Protein AF-A0A841GRR1-F1 (afdb_monomer)

Solvent-accessible surface area (backbone atoms only — not comparable to full-atom values): 3694 Å² total; per-residue (Å²): 122,73,68,60,55,56,53,51,50,52,52,52,51,50,51,50,59,65,67,62,58,80,64,66,62,57,63,53,50,55,51,54,51,49,55,52,51,53,34,44,78,71,63,77,43,52,73,70,57,48,55,56,51,51,56,32,57,79,65,71,66,123

Nearest PDB structures (foldseek):
  7oqy-assembly1_Q  TM=9.932E-01  e=1.622E+00  Sulfolobus acidocaldarius DSM 639
  7pwo-assembly1_R2  TM=9.251E-01  e=1.864E+00  Giardia lamblia ATCC 50803
  6o35-assembly1_B-2  TM=8.881E-01  e=8.058E+00  synthetic construct
  6pby-assembly1_A  TM=4.986E-01  e=7.515E+00  Rattus norvegicus

pLDDT: mean 82.62, std 13.3, range [54.75, 96.88]

Secondary structure (DSSP, 8-state):
-HHHHHHHHHHHHHHHHHH----HHHHHHHHHHHHHHHHHHTTSS-HHHHHHHHHHHHTT--

Organism: NCBI:txid90323

Foldseek 3Di:
DVVVVVVVVVVVVVVVVVVPPPCVLVVVLVVQLVVLVVCVVVVVDDPVVSVVSNVCSVVVPD

Radius of gyration: 21.19 Å; Cα contacts (8 Å, |Δi|>4): 19; chains: 1; bounding box: 45×21×53 Å

InterPro domains:
  IPR018649 SHOCT domain [PF09851] (32-54)

Mean predicted aligned error: 10.99 Å

Sequence (62 aa):
MMLFGLILLAVILYIIFKTFKPSFKGEFEDSALKILNEKLAKGEITEEEYERKKGLIMKGRF

Structure (mmCIF, N/CA/C/O backbone):
data_AF-A0A841GRR1-F1
#
_entry.id   AF-A0A841GRR1-F1
#
loop_
_atom_site.group_PDB
_atom_site.id
_atom_site.type_symbol
_atom_site.label_atom_id
_atom_site.label_alt_id
_atom_site.label_comp_id
_atom_site.label_asym_id
_atom_site.label_entity_id
_atom_site.label_seq_id
_atom_site.pdbx_PDB_ins_code
_atom_site.Cartn_x
_atom_site.Cartn_y
_atom_site.Cartn_z
_atom_site.occupancy
_atom_site.B_iso_or_equiv
_atom_site.auth_seq_id
_atom_site.auth_comp_id
_atom_site.auth_asym_id
_atom_site.auth_atom_id
_atom_site.pdbx_PDB_model_num
ATOM 1 N N . MET A 1 1 ? 29.297 -8.435 -39.624 1.00 63.22 1 MET A N 1
ATOM 2 C CA . MET A 1 1 ? 28.210 -9.367 -39.240 1.00 63.22 1 MET A CA 1
ATOM 3 C C . MET A 1 1 ? 28.185 -9.708 -37.745 1.00 63.22 1 MET A C 1
ATOM 5 O O . MET A 1 1 ? 27.094 -9.730 -37.203 1.00 63.22 1 MET A O 1
ATOM 9 N N . MET A 1 2 ? 29.317 -9.886 -37.043 1.00 69.88 2 MET A N 1
ATOM 10 C CA . MET A 1 2 ? 29.310 -10.196 -35.591 1.00 69.88 2 MET A CA 1
ATOM 11 C C . MET A 1 2 ? 29.025 -8.992 -34.668 1.00 69.88 2 MET A C 1
ATOM 13 O O . MET A 1 2 ? 28.403 -9.155 -33.624 1.00 69.88 2 MET A O 1
ATOM 17 N N . LEU A 1 3 ? 29.414 -7.770 -35.060 1.00 73.69 3 LEU A N 1
ATOM 18 C CA . LEU A 1 3 ? 29.184 -6.559 -34.251 1.00 73.69 3 LEU A CA 1
ATOM 19 C C . LEU A 1 3 ? 27.695 -6.203 -34.098 1.00 73.69 3 LEU A C 1
ATOM 21 O O . LEU A 1 3 ? 27.274 -5.700 -33.062 1.00 73.69 3 LEU A O 1
ATOM 25 N N . PHE A 1 4 ? 26.897 -6.482 -35.132 1.00 84.00 4 PHE A N 1
ATOM 26 C CA . PHE A 1 4 ? 25.473 -6.150 -35.154 1.00 84.00 4 PHE A CA 1
ATOM 27 C C . PHE A 1 4 ? 24.688 -6.949 -34.107 1.00 84.00 4 PHE A C 1
ATOM 29 O O . PHE A 1 4 ? 23.817 -6.392 -33.449 1.00 84.00 4 PHE A O 1
ATOM 36 N N . GLY A 1 5 ? 25.039 -8.223 -33.896 1.00 84.56 5 GLY A N 1
ATOM 37 C CA . GLY A 1 5 ? 24.416 -9.060 -32.866 1.00 84.56 5 GLY A CA 1
ATOM 38 C C . GLY A 1 5 ? 24.720 -8.583 -31.444 1.00 84.56 5 GLY A C 1
ATOM 39 O O . GLY A 1 5 ? 23.842 -8.607 -30.588 1.00 84.56 5 GLY A O 1
ATOM 40 N N . LEU A 1 6 ? 25.933 -8.075 -31.210 1.00 86.88 6 LEU A N 1
ATOM 41 C CA . LEU A 1 6 ? 26.358 -7.523 -29.918 1.00 86.88 6 LEU A CA 1
ATOM 42 C C . LEU A 1 6 ? 25.601 -6.235 -29.566 1.00 86.88 6 LEU A C 1
ATOM 44 O O . LEU A 1 6 ? 25.143 -6.071 -28.437 1.00 86.88 6 LEU A O 1
ATOM 48 N N . ILE A 1 7 ? 25.409 -5.355 -30.554 1.00 91.62 7 ILE A N 1
ATOM 49 C CA . ILE A 1 7 ? 24.608 -4.133 -30.400 1.00 91.62 7 ILE A CA 1
ATOM 50 C C . ILE A 1 7 ? 23.140 -4.491 -30.139 1.00 91.62 7 ILE A C 1
ATOM 52 O O . ILE A 1 7 ? 22.526 -3.934 -29.231 1.00 91.62 7 ILE A O 1
ATOM 56 N N . LEU A 1 8 ? 22.589 -5.457 -30.881 1.00 90.31 8 LEU A N 1
ATOM 57 C CA . LEU A 1 8 ? 21.206 -5.901 -30.699 1.00 90.31 8 LEU A CA 1
ATOM 58 C C . LEU A 1 8 ? 20.977 -6.483 -29.294 1.00 90.31 8 LEU A C 1
ATOM 60 O O . LEU A 1 8 ? 19.988 -6.160 -28.639 1.00 90.31 8 LEU A O 1
ATOM 64 N N . LEU A 1 9 ? 21.925 -7.287 -28.804 1.00 90.50 9 LEU A N 1
ATOM 65 C CA . LEU A 1 9 ? 21.887 -7.868 -27.464 1.00 90.50 9 LEU A CA 1
ATOM 66 C C . LEU A 1 9 ? 21.917 -6.787 -26.373 1.00 90.50 9 LEU A C 1
ATOM 68 O O . LEU A 1 9 ? 21.128 -6.842 -25.431 1.00 90.50 9 LEU A O 1
ATOM 72 N N . ALA A 1 10 ? 22.778 -5.775 -26.518 1.00 91.75 10 ALA A N 1
ATOM 73 C CA . ALA A 1 10 ? 22.856 -4.659 -25.577 1.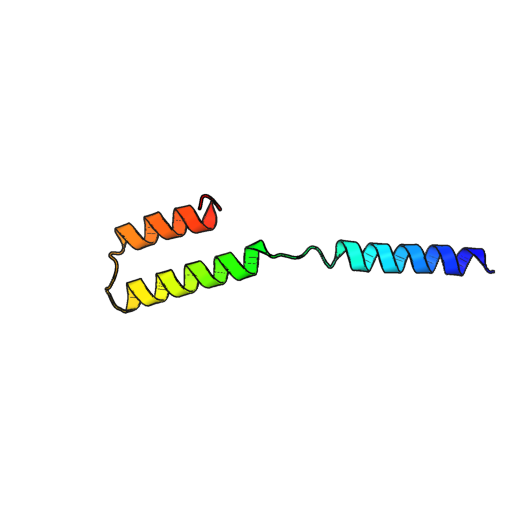00 91.75 10 ALA A CA 1
ATOM 74 C C . ALA A 1 10 ? 21.544 -3.854 -25.516 1.00 91.75 10 ALA A C 1
ATOM 76 O O . ALA A 1 10 ? 21.101 -3.477 -24.430 1.00 91.75 10 ALA A O 1
ATOM 77 N N . VAL A 1 11 ? 20.884 -3.640 -26.661 1.00 92.81 11 VAL A N 1
ATOM 78 C CA . VAL A 1 11 ? 19.579 -2.958 -26.733 1.00 92.81 11 VAL A CA 1
ATOM 79 C C . VAL A 1 11 ? 18.484 -3.772 -26.040 1.00 92.81 11 VAL A C 1
ATOM 81 O O . VAL A 1 11 ? 17.693 -3.210 -25.281 1.00 92.81 11 VAL A O 1
ATOM 84 N N . ILE A 1 12 ? 18.457 -5.092 -26.246 1.00 90.50 12 ILE A N 1
ATOM 85 C CA . ILE A 1 12 ? 17.489 -5.985 -25.591 1.00 90.50 12 ILE A CA 1
ATOM 86 C C . ILE A 1 12 ? 17.672 -5.950 -24.069 1.00 90.50 12 ILE A C 1
ATOM 88 O O . ILE A 1 12 ? 16.701 -5.745 -23.340 1.00 90.50 12 ILE A O 1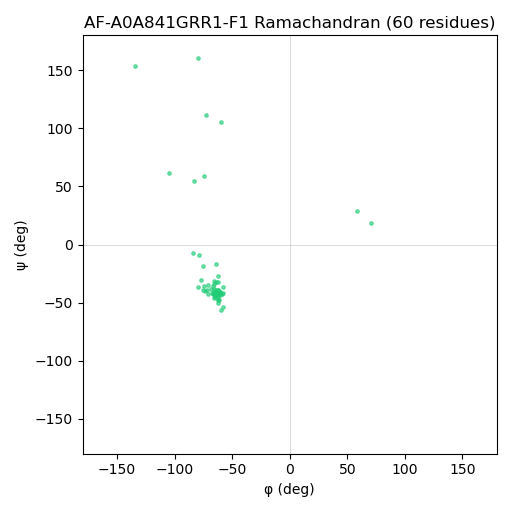
ATOM 92 N N . LEU A 1 13 ? 18.912 -6.072 -23.584 1.00 89.81 13 LEU A N 1
ATOM 93 C CA . LEU A 1 13 ? 19.213 -5.983 -22.152 1.00 89.81 13 LEU A CA 1
ATOM 94 C C . LEU A 1 13 ? 18.812 -4.620 -21.577 1.00 89.81 13 LEU A C 1
ATOM 96 O O . LEU A 1 13 ? 18.179 -4.563 -20.524 1.00 89.81 13 LEU A O 1
ATOM 100 N N . TYR A 1 14 ? 19.099 -3.526 -22.285 1.00 88.62 14 TYR A N 1
ATOM 101 C CA . TYR A 1 14 ? 18.706 -2.181 -21.863 1.00 88.62 14 TYR A CA 1
ATOM 102 C C . TYR A 1 14 ? 17.183 -2.037 -21.704 1.00 88.62 14 TYR A C 1
ATOM 104 O O . TYR A 1 14 ? 16.718 -1.474 -20.710 1.00 88.62 14 TYR A O 1
ATOM 112 N N . ILE A 1 15 ? 16.391 -2.577 -22.638 1.00 86.38 15 ILE A N 1
ATOM 113 C CA . ILE A 1 15 ? 14.923 -2.550 -22.547 1.00 86.38 15 ILE A CA 1
ATOM 114 C C . ILE A 1 15 ? 14.417 -3.382 -21.363 1.00 86.38 15 ILE A C 1
ATOM 116 O O . ILE A 1 15 ? 13.529 -2.919 -20.642 1.00 86.38 15 ILE A O 1
ATOM 120 N N . ILE A 1 16 ? 14.993 -4.564 -21.119 1.00 83.75 16 ILE A N 1
ATOM 121 C CA . ILE A 1 16 ? 14.611 -5.415 -19.981 1.00 83.75 16 ILE A CA 1
ATOM 122 C C . ILE A 1 16 ? 14.902 -4.689 -18.661 1.00 83.75 16 ILE A C 1
ATOM 124 O O . ILE A 1 16 ? 13.996 -4.535 -17.845 1.00 83.75 16 ILE A O 1
ATOM 128 N N . PHE A 1 17 ? 16.110 -4.146 -18.481 1.00 80.31 17 PHE A N 1
ATOM 129 C CA . PHE A 1 17 ? 16.479 -3.403 -17.268 1.00 80.31 17 PHE A CA 1
ATOM 130 C C . PHE A 1 17 ? 15.660 -2.119 -17.066 1.00 80.31 17 PHE A C 1
ATOM 132 O O . PHE A 1 17 ? 15.393 -1.729 -15.930 1.00 80.31 17 PHE A O 1
ATOM 139 N N . LYS A 1 18 ? 15.235 -1.452 -18.146 1.00 76.62 18 LYS A N 1
ATOM 140 C CA . LYS A 1 18 ? 14.390 -0.251 -18.062 1.00 76.62 18 LYS A CA 1
ATOM 141 C C . LYS A 1 18 ? 12.9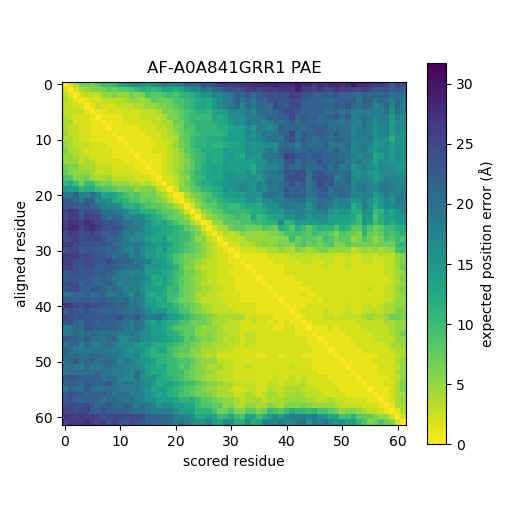40 -0.575 -17.695 1.00 76.62 18 LYS A C 1
ATOM 143 O O . LYS A 1 18 ? 12.309 0.211 -16.991 1.00 76.62 18 LYS A O 1
ATOM 148 N N . THR A 1 19 ? 12.422 -1.703 -18.179 1.00 70.75 19 THR A N 1
ATOM 149 C CA . THR A 1 19 ? 11.035 -2.138 -17.941 1.00 70.75 19 THR A CA 1
ATOM 150 C C . THR A 1 19 ? 10.887 -2.781 -16.564 1.00 70.75 19 THR A C 1
ATOM 152 O O . THR A 1 19 ? 9.914 -2.518 -15.864 1.00 70.75 19 THR A O 1
ATOM 155 N N . PHE A 1 20 ? 11.898 -3.527 -16.114 1.00 62.66 20 PHE A N 1
ATOM 156 C CA . PHE A 1 20 ? 11.993 -4.053 -14.754 1.00 62.66 20 PHE A CA 1
ATOM 157 C C . PHE A 1 20 ? 12.569 -3.010 -13.787 1.00 62.66 20 PHE A C 1
ATOM 159 O O . PHE A 1 20 ? 13.529 -3.275 -13.068 1.00 62.66 20 PHE A O 1
ATOM 166 N N . LYS A 1 21 ? 11.967 -1.816 -13.715 1.00 61.50 21 LYS A N 1
ATOM 167 C CA . LYS A 1 21 ? 12.038 -1.072 -12.453 1.00 61.50 21 LYS A CA 1
ATOM 168 C C . LYS A 1 21 ? 11.115 -1.807 -11.486 1.00 61.50 21 LYS A C 1
ATOM 170 O O . LYS A 1 21 ? 9.907 -1.774 -11.719 1.00 61.50 21 LYS A O 1
ATOM 175 N N . PRO A 1 22 ? 11.627 -2.478 -10.439 1.00 54.75 22 PRO A N 1
ATOM 176 C CA . PRO A 1 22 ? 10.758 -3.061 -9.435 1.00 54.75 22 PRO A CA 1
ATOM 177 C C . PRO A 1 22 ? 9.945 -1.923 -8.819 1.00 54.75 22 PRO A C 1
ATOM 179 O O . PRO A 1 22 ? 10.467 -1.109 -8.057 1.00 54.75 22 PRO A O 1
ATOM 182 N N . SER A 1 23 ? 8.665 -1.836 -9.180 1.00 56.03 23 SER A N 1
ATOM 183 C CA . SER A 1 23 ? 7.697 -0.958 -8.528 1.00 56.03 23 SER A CA 1
ATOM 184 C C . SER A 1 23 ? 7.339 -1.561 -7.169 1.00 56.03 23 SER A C 1
ATOM 186 O O . SER A 1 23 ? 6.191 -1.876 -6.883 1.00 56.03 23 SER A O 1
A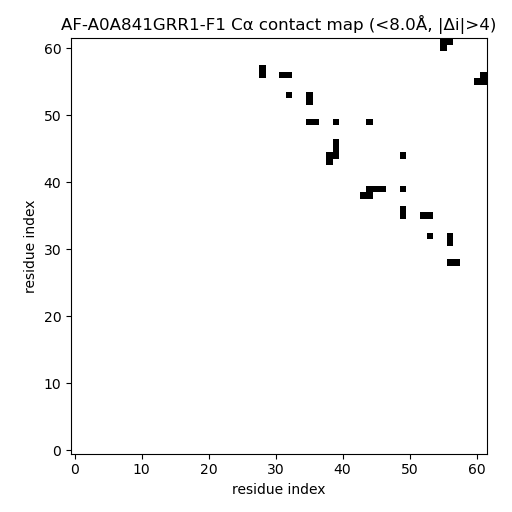TOM 188 N N . PHE A 1 24 ? 8.348 -1.744 -6.316 1.00 56.03 24 PHE A N 1
ATOM 189 C CA . PHE A 1 24 ? 8.186 -2.259 -4.956 1.00 56.03 24 PHE A CA 1
ATOM 190 C C . PHE A 1 24 ? 7.357 -1.301 -4.085 1.00 56.03 24 PHE A C 1
ATOM 192 O O . PHE A 1 24 ? 6.845 -1.694 -3.044 1.00 56.03 24 PHE A O 1
ATOM 199 N N . LYS A 1 25 ? 7.202 -0.039 -4.516 1.00 56.19 25 LYS A N 1
ATOM 200 C CA . LYS A 1 25 ? 6.312 0.927 -3.866 1.00 56.19 25 LYS A CA 1
ATOM 201 C C . LYS A 1 25 ? 4.834 0.601 -4.076 1.00 56.19 25 LYS A C 1
ATOM 203 O O . LYS A 1 25 ? 4.090 0.673 -3.111 1.00 56.19 25 LYS A O 1
ATOM 208 N N . GLY A 1 26 ? 4.422 0.210 -5.285 1.00 58.22 26 GLY A N 1
ATOM 209 C CA . GLY A 1 26 ? 3.000 0.008 -5.591 1.00 58.22 26 GLY A CA 1
ATOM 210 C C . GLY A 1 26 ? 2.374 -1.131 -4.788 1.00 58.22 26 GLY A C 1
ATOM 211 O O . GLY A 1 26 ? 1.296 -0.979 -4.232 1.00 58.22 26 GLY A O 1
ATOM 212 N N . GLU A 1 27 ? 3.095 -2.241 -4.640 1.00 61.38 27 GLU A N 1
ATOM 213 C CA . GLU A 1 27 ? 2.563 -3.451 -4.005 1.00 61.38 27 GLU A CA 1
ATOM 214 C C . GLU A 1 27 ? 2.372 -3.297 -2.482 1.00 61.38 27 GLU A C 1
ATOM 216 O O . GLU A 1 27 ? 1.402 -3.797 -1.907 1.00 61.38 27 GLU A O 1
ATOM 221 N N . PHE A 1 28 ? 3.260 -2.551 -1.815 1.00 64.56 28 PHE A N 1
ATOM 222 C CA . PHE A 1 28 ? 3.140 -2.267 -0.382 1.00 64.56 28 PHE A CA 1
ATOM 223 C C . PHE A 1 28 ? 2.063 -1.215 -0.088 1.00 64.56 28 PHE A C 1
ATOM 225 O O . PHE A 1 28 ? 1.314 -1.340 0.882 1.00 64.56 28 PHE A O 1
ATOM 232 N N . GLU A 1 29 ? 1.971 -0.189 -0.936 1.00 69.50 29 GLU A N 1
ATOM 233 C CA . GLU A 1 29 ? 0.997 0.894 -0.798 1.00 69.50 29 GLU A CA 1
ATOM 234 C C . GLU A 1 29 ? -0.436 0.377 -1.007 1.00 69.50 29 GLU A C 1
ATOM 236 O O . GLU A 1 29 ? -1.306 0.650 -0.177 1.00 69.50 29 GLU A O 1
ATOM 241 N N . ASP A 1 30 ? -0.659 -0.479 -2.013 1.00 75.62 30 ASP A N 1
ATOM 242 C CA . ASP A 1 30 ? -1.943 -1.163 -2.229 1.00 75.62 30 ASP A CA 1
ATOM 243 C C . ASP A 1 30 ? -2.333 -2.056 -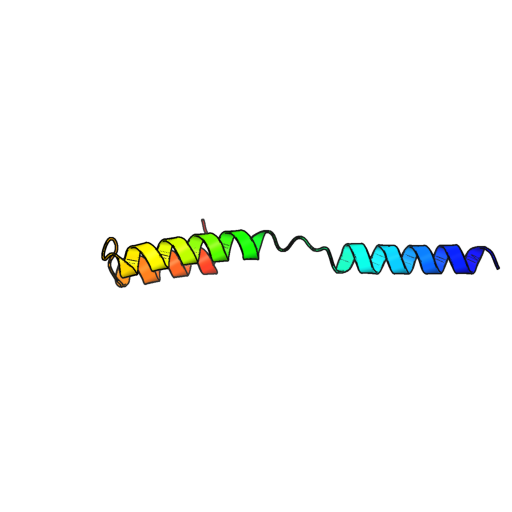1.041 1.00 75.62 30 ASP A C 1
ATOM 245 O O . ASP A 1 30 ? -3.489 -2.060 -0.604 1.00 75.62 30 ASP A O 1
ATOM 249 N N . SER A 1 31 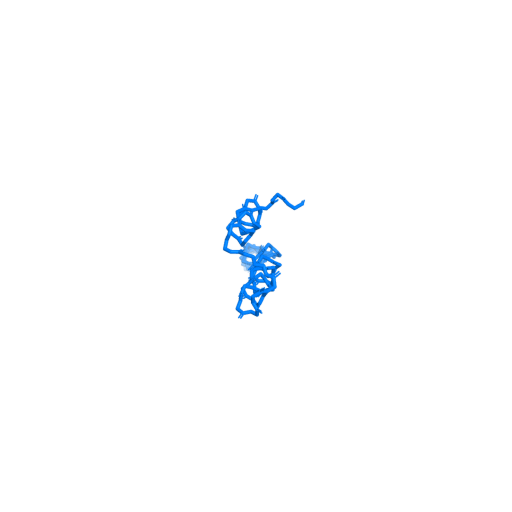? -1.368 -2.777 -0.463 1.00 83.12 31 SER A N 1
ATOM 250 C CA . SER A 1 31 ? -1.606 -3.622 0.714 1.00 83.12 31 SER A CA 1
ATOM 251 C C . SER A 1 31 ? -2.005 -2.797 1.947 1.00 83.12 31 SER A C 1
ATOM 253 O O . SER A 1 31 ? -2.989 -3.111 2.624 1.00 83.12 31 SER A O 1
ATOM 255 N N . ALA A 1 32 ? -1.304 -1.690 2.215 1.00 86.44 32 ALA A N 1
ATOM 256 C CA . ALA A 1 32 ? -1.606 -0.807 3.341 1.00 86.44 32 ALA A CA 1
ATOM 257 C C . ALA A 1 32 ? -2.975 -0.120 3.197 1.00 86.44 32 ALA A C 1
ATOM 259 O O . ALA A 1 32 ? -3.736 -0.051 4.169 1.00 86.44 32 ALA A O 1
ATOM 260 N N . LEU A 1 33 ? -3.319 0.347 1.989 1.00 90.12 33 LEU A N 1
ATOM 261 C CA . LEU A 1 33 ? -4.634 0.931 1.703 1.00 90.12 33 LEU A CA 1
ATOM 262 C C . LEU A 1 33 ? -5.758 -0.095 1.867 1.00 90.12 33 LEU A C 1
ATOM 264 O O . LEU A 1 33 ? -6.809 0.232 2.420 1.00 90.12 33 LEU A O 1
ATOM 268 N N . LYS A 1 34 ? -5.535 -1.345 1.448 1.00 91.06 34 LYS A N 1
ATOM 269 C CA . LYS A 1 34 ? -6.514 -2.426 1.601 1.00 91.06 34 LYS A CA 1
ATOM 270 C C . LYS A 1 34 ? -6.838 -2.701 3.070 1.00 91.06 34 LYS A C 1
ATOM 272 O O . LYS A 1 34 ? -8.012 -2.719 3.434 1.00 91.06 34 LYS A O 1
ATOM 277 N N . ILE A 1 35 ? -5.818 -2.822 3.922 1.00 92.75 35 ILE A N 1
ATOM 278 C CA . ILE A 1 35 ? -6.007 -3.014 5.371 1.00 92.75 35 ILE A CA 1
ATOM 279 C C . ILE A 1 35 ? -6.759 -1.825 5.976 1.00 92.75 35 ILE A C 1
ATOM 281 O O . ILE A 1 35 ? -7.632 -2.000 6.826 1.00 92.75 35 ILE A O 1
ATOM 285 N N . LEU A 1 36 ? -6.427 -0.607 5.544 1.00 93.56 36 LEU A N 1
ATOM 286 C CA . LEU A 1 36 ? -7.07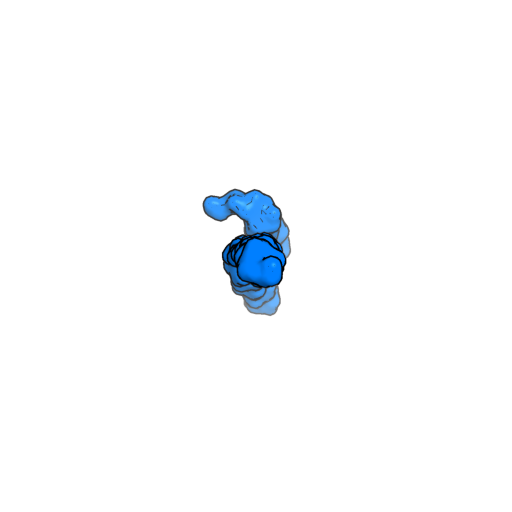7 0.600 6.039 1.00 93.56 36 LEU A CA 1
ATOM 287 C C . LEU A 1 36 ? -8.573 0.639 5.671 1.00 93.56 36 LEU A C 1
ATOM 289 O O . LEU A 1 36 ? -9.397 0.960 6.526 1.00 93.56 36 LEU A O 1
ATOM 293 N N . ASN A 1 37 ? -8.927 0.250 4.443 1.00 93.69 37 ASN A N 1
ATOM 294 C CA . ASN A 1 37 ? -10.318 0.136 3.991 1.00 93.69 37 ASN A CA 1
ATOM 295 C C . ASN A 1 37 ? -11.097 -0.919 4.786 1.00 93.69 37 ASN A C 1
ATOM 297 O O . ASN A 1 37 ? -12.229 -0.666 5.193 1.00 93.69 37 ASN A O 1
ATOM 301 N N . GLU A 1 38 ? -10.496 -2.087 5.038 1.00 95.56 38 GLU A N 1
ATOM 302 C CA . GLU A 1 38 ? -11.142 -3.145 5.823 1.00 95.56 38 GLU A CA 1
ATOM 303 C C . GLU A 1 38 ? -11.466 -2.687 7.247 1.00 95.56 38 GLU A C 1
ATOM 305 O O . GLU A 1 38 ? -12.560 -2.955 7.741 1.00 95.56 38 GLU A O 1
ATOM 310 N N . LYS A 1 39 ? -10.547 -1.960 7.892 1.00 95.69 39 LYS A N 1
ATOM 311 C CA . LYS A 1 39 ? -10.761 -1.423 9.243 1.00 95.69 39 LYS A 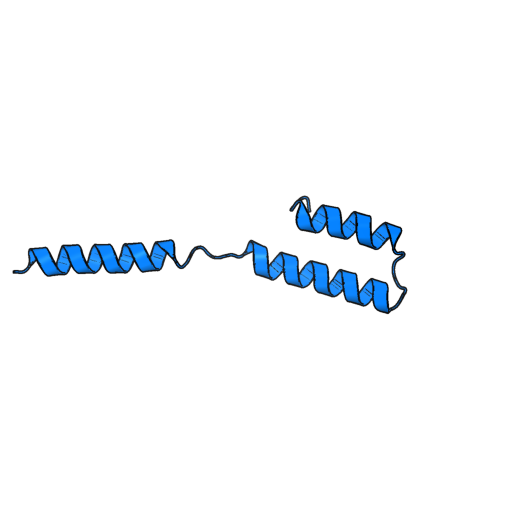CA 1
ATOM 312 C C . LYS A 1 39 ? -11.890 -0.400 9.284 1.00 95.69 39 LYS A C 1
ATOM 314 O O . LYS A 1 39 ? -12.686 -0.419 10.219 1.00 95.69 39 LYS A O 1
ATOM 319 N N . LEU A 1 40 ? -11.983 0.467 8.273 1.00 95.94 40 LEU A N 1
ATOM 320 C CA . LEU A 1 40 ? -13.077 1.436 8.171 1.00 95.94 40 LEU A CA 1
ATOM 321 C C . LEU A 1 40 ? -14.420 0.726 7.962 1.00 95.94 40 LEU A C 1
ATOM 323 O O . LEU A 1 40 ? -15.384 1.022 8.659 1.00 95.94 40 LEU A O 1
ATOM 327 N N . ALA A 1 41 ? -14.471 -0.258 7.059 1.00 95.19 41 ALA A N 1
ATOM 328 C CA . ALA A 1 41 ? -15.684 -1.031 6.788 1.00 95.19 41 ALA A CA 1
ATOM 329 C C . ALA A 1 41 ? -16.169 -1.828 8.012 1.00 95.19 41 ALA A C 1
ATOM 331 O O . ALA A 1 41 ? -17.370 -2.005 8.201 1.00 95.19 41 ALA A O 1
ATOM 332 N N . LYS A 1 42 ? -15.240 -2.289 8.857 1.00 96.06 42 LYS A N 1
ATOM 333 C CA . LYS A 1 42 ? -15.546 -2.948 10.135 1.00 96.06 42 LYS A CA 1
ATOM 334 C C . LYS A 1 42 ? -15.908 -1.969 11.258 1.00 96.06 42 LYS A C 1
ATOM 336 O O . LYS A 1 42 ? -16.321 -2.418 12.322 1.00 96.06 42 LYS A O 1
ATOM 341 N N . GLY A 1 43 ? -15.744 -0.660 11.049 1.00 95.44 43 GLY A N 1
ATOM 342 C CA . GLY A 1 43 ? -15.929 0.360 12.085 1.00 95.44 43 GLY A CA 1
ATOM 343 C C . GLY A 1 43 ? -14.843 0.349 13.166 1.00 95.44 43 GLY A C 1
ATOM 344 O O . GLY A 1 43 ? -15.050 0.897 14.244 1.00 95.44 43 GLY A O 1
ATOM 345 N N . GLU A 1 44 ? -13.689 -0.274 12.902 1.00 96.88 44 GLU A N 1
ATOM 346 C CA . GLU A 1 44 ? -12.545 -0.321 13.829 1.00 96.88 44 GLU A CA 1
ATOM 347 C C . GLU A 1 44 ? -11.778 1.009 13.882 1.00 96.88 44 GLU A C 1
ATOM 349 O O . GLU A 1 44 ? -10.994 1.236 14.802 1.00 96.88 44 GLU A O 1
ATOM 354 N N . ILE A 1 45 ? -11.969 1.868 12.878 1.00 96.31 45 ILE A N 1
ATOM 355 C CA . ILE A 1 45 ? -11.408 3.220 12.808 1.00 96.31 45 ILE A CA 1
ATOM 356 C C . ILE A 1 45 ? -12.481 4.211 12.373 1.00 96.31 45 ILE A C 1
ATOM 358 O O . ILE A 1 45 ? -13.413 3.866 11.645 1.00 96.31 45 ILE A O 1
ATOM 362 N N . THR A 1 46 ? -12.305 5.461 12.783 1.00 95.62 46 THR A N 1
ATOM 363 C CA . THR A 1 46 ? -13.144 6.577 12.332 1.00 95.62 46 THR A CA 1
ATOM 364 C C . THR A 1 46 ? -12.726 7.081 10.946 1.00 95.62 46 THR A C 1
ATOM 366 O O . THR A 1 46 ? -11.589 6.878 10.510 1.00 95.62 46 THR A O 1
ATOM 369 N N . GLU A 1 47 ? -13.621 7.797 10.258 1.00 92.88 47 GLU A N 1
ATOM 370 C CA . GLU A 1 47 ? -13.305 8.456 8.978 1.00 92.88 47 GLU A CA 1
ATOM 371 C C . GLU A 1 47 ? -12.132 9.442 9.111 1.00 92.88 47 GLU A C 1
ATOM 373 O O . GLU A 1 47 ? -11.270 9.520 8.236 1.00 92.88 47 GLU A O 1
ATOM 378 N N . GLU A 1 48 ? -12.037 10.147 10.243 1.00 94.62 48 GLU A N 1
ATOM 379 C CA . GLU A 1 48 ? -10.942 11.085 10.502 1.00 94.62 48 GLU A CA 1
ATOM 380 C C . GLU A 1 48 ? -9.585 10.366 10.616 1.00 94.62 48 GLU A C 1
ATOM 382 O O . GLU A 1 48 ? -8.563 10.828 10.100 1.00 94.62 48 GLU A O 1
ATOM 387 N N . GLU A 1 49 ? -9.547 9.204 11.273 1.00 92.62 49 GLU A N 1
ATOM 388 C CA . GLU A 1 49 ? -8.341 8.376 11.340 1.00 92.62 49 GLU A CA 1
ATOM 389 C C . GLU A 1 49 ? -7.973 7.762 9.992 1.00 92.62 49 GLU A C 1
ATOM 391 O O . GLU A 1 49 ? -6.783 7.671 9.669 1.00 92.62 49 GLU A O 1
ATOM 396 N N . TYR A 1 50 ? -8.977 7.349 9.219 1.00 94.50 50 TYR A N 1
ATOM 397 C CA . TYR A 1 50 ? -8.795 6.828 7.872 1.00 94.50 50 TYR A CA 1
ATOM 398 C C . TYR A 1 50 ? -8.093 7.859 6.983 1.00 94.50 50 TYR A C 1
ATOM 400 O O . TYR A 1 50 ? -7.019 7.580 6.446 1.00 94.50 50 TYR A O 1
ATOM 408 N N . GLU A 1 51 ? -8.623 9.079 6.902 1.00 93.75 51 GLU A N 1
ATOM 409 C CA . GLU A 1 51 ? -8.060 10.133 6.052 1.00 93.75 51 GLU A CA 1
ATOM 410 C C . GLU A 1 51 ? -6.633 10.515 6.473 1.00 93.75 51 GLU A C 1
ATOM 412 O O . GLU A 1 51 ? -5.738 10.667 5.633 1.00 93.75 51 GLU A O 1
ATOM 417 N N . ARG A 1 52 ? -6.362 10.563 7.785 1.00 93.06 52 ARG A N 1
ATOM 418 C CA . ARG A 1 52 ? -5.017 10.841 8.314 1.00 93.06 52 ARG A CA 1
ATOM 419 C C . ARG A 1 52 ? -4.006 9.773 7.888 1.00 93.06 52 ARG A C 1
ATOM 421 O O . ARG A 1 52 ? -2.913 10.109 7.429 1.00 93.06 52 ARG A O 1
ATOM 428 N N . LYS A 1 53 ? -4.361 8.489 8.022 1.00 91.31 53 LYS A N 1
ATOM 429 C CA . LYS A 1 53 ? -3.477 7.350 7.707 1.00 91.31 53 LYS A CA 1
ATOM 430 C C . LYS A 1 53 ? -3.300 7.163 6.203 1.00 91.31 53 LYS A C 1
ATOM 432 O O . LYS A 1 53 ? -2.175 6.966 5.751 1.00 91.31 53 LYS A O 1
ATOM 437 N N . LYS A 1 54 ? -4.366 7.324 5.420 1.00 90.88 54 LYS A N 1
ATOM 438 C CA . LYS A 1 54 ? -4.318 7.341 3.951 1.00 90.88 54 LYS A CA 1
ATOM 439 C C . LYS A 1 54 ? -3.381 8.429 3.428 1.00 90.88 54 LYS A C 1
ATOM 441 O O . LYS A 1 54 ? -2.577 8.172 2.536 1.00 90.88 54 LYS A O 1
ATOM 446 N N . GLY A 1 55 ? -3.414 9.616 4.036 1.00 89.44 55 GLY A N 1
ATOM 447 C CA . GLY A 1 55 ? -2.504 10.711 3.697 1.00 89.44 55 GLY A CA 1
ATOM 448 C C . GLY A 1 55 ? -1.030 10.429 4.019 1.00 89.44 55 GLY A C 1
ATOM 449 O O . GLY A 1 55 ? -0.149 10.928 3.318 1.00 89.44 55 GLY A O 1
ATOM 450 N N . LEU A 1 56 ? -0.738 9.637 5.055 1.00 89.31 56 LEU A N 1
ATOM 451 C CA . LEU A 1 56 ? 0.623 9.159 5.337 1.00 89.31 56 LEU A CA 1
ATOM 452 C C . LEU A 1 56 ? 1.061 8.113 4.309 1.00 89.31 56 LEU A C 1
ATOM 454 O O . LEU A 1 56 ? 2.197 8.187 3.835 1.00 89.31 56 LEU A O 1
ATOM 458 N N . ILE A 1 57 ? 0.128 7.231 3.920 1.00 86.81 57 ILE A N 1
ATOM 459 C CA . ILE A 1 57 ? 0.345 6.188 2.919 1.00 86.81 57 ILE A CA 1
ATOM 460 C C . ILE A 1 57 ? 0.740 6.774 1.568 1.00 86.81 57 ILE A C 1
ATOM 462 O O . ILE A 1 57 ? 1.850 6.532 1.099 1.00 86.81 57 ILE A O 1
ATOM 466 N N . MET A 1 58 ? -0.095 7.665 1.032 1.00 82.56 58 MET A N 1
ATOM 467 C CA . MET A 1 58 ? 0.151 8.339 -0.249 1.00 82.56 58 MET A CA 1
ATOM 468 C C . MET A 1 58 ? 1.403 9.219 -0.268 1.00 82.56 58 MET A C 1
ATOM 470 O O . MET A 1 58 ? 1.986 9.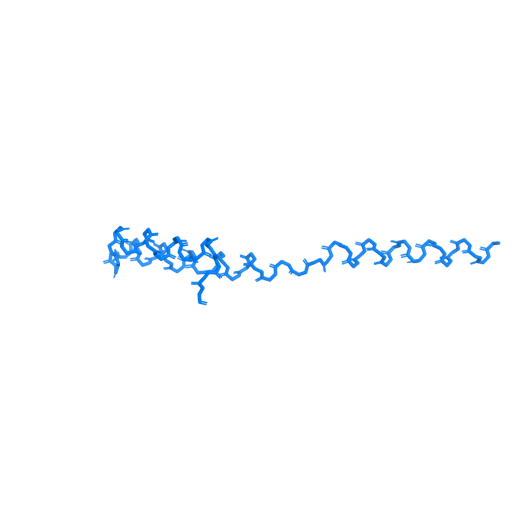474 -1.320 1.00 82.56 58 MET A O 1
ATOM 474 N N . LYS A 1 59 ? 1.820 9.740 0.892 1.00 84.31 59 LYS A N 1
ATOM 475 C CA . LYS A 1 59 ? 3.041 10.551 0.991 1.00 84.31 59 LYS A CA 1
ATOM 476 C C . LYS A 1 59 ? 4.301 9.698 1.141 1.00 84.31 59 LYS A C 1
ATOM 478 O O . LYS A 1 59 ? 5.392 10.265 1.121 1.00 84.31 59 LYS A O 1
ATOM 483 N N . GLY A 1 60 ? 4.174 8.380 1.317 1.00 71.56 60 GLY A N 1
ATOM 484 C CA . GLY A 1 60 ? 5.297 7.487 1.594 1.00 71.56 60 GLY A CA 1
ATOM 485 C C . GLY A 1 60 ? 6.069 7.860 2.864 1.00 71.56 60 GLY A C 1
ATOM 486 O O . GLY A 1 60 ? 7.278 7.652 2.913 1.00 71.56 60 GLY A O 1
ATOM 487 N N . ARG A 1 61 ? 5.400 8.480 3.851 1.00 63.56 61 ARG A N 1
ATOM 488 C CA . ARG A 1 61 ? 5.998 8.949 5.118 1.00 63.56 61 ARG A CA 1
ATOM 489 C C . ARG A 1 61 ? 5.604 8.019 6.263 1.00 63.56 61 ARG A C 1
ATOM 491 O O . ARG A 1 61 ? 4.890 8.435 7.176 1.00 63.56 61 ARG A O 1
ATOM 498 N N . PHE A 1 62 ? 6.019 6.767 6.134 1.00 55.69 62 PHE A N 1
ATOM 499 C CA . PHE A 1 62 ? 5.881 5.729 7.152 1.00 55.69 62 PHE A CA 1
ATOM 500 C C . PHE A 1 62 ? 7.115 5.677 8.034 1.00 55.69 62 PHE A C 1
ATOM 502 O O . PHE A 1 62 ? 8.222 5.830 7.466 1.00 55.69 62 PHE A O 1
#